Protein AF-A0A7R9QNU3-F1 (afdb_monomer_lite)

Radius of gyration: 22.62 Å; chains: 1; bounding box: 49×31×64 Å

pLDDT: mean 88.93, std 12.61, range [47.0, 97.81]

Sequence (132 aa):
MGAEAVLALLEATPESEACVVSLDGNQAVRVPLMQCVEKTKSVAAAMKETKWEQAVKLRGRSFERNLETYKMLTRIRPPKSVSDEHSSGGYRLAVMHAGAPCCGMNAAVRSFVRNVIFRGDTVLGIHEGIDG

Foldseek 3Di:
DVVVVVVCVVPDDPPDADWDFD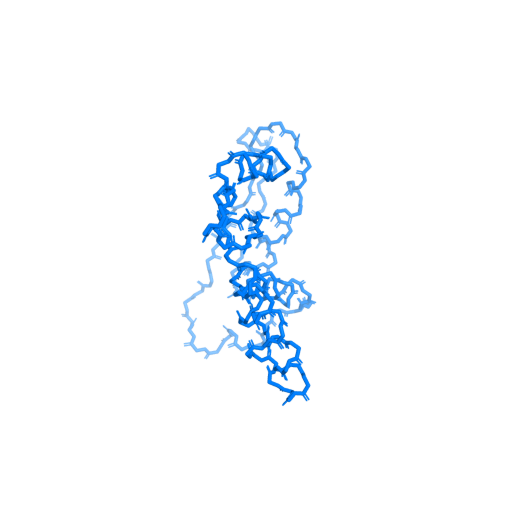DDPNDTDTHHPVVVVVLVVVLVVCVVVVVVVVNQVSVHDVSVVVVVLVVQLPDPAAPPPLPPDDPPQAEEEEDEDDDDDDPCPVVVVSSVCSVCRNNNHHYHYDPPGPVD

Secondary structure (DSSP, 8-state):
-HHHHHHHHHH--TTPPPEEEEEETTEEEEEEHHHHHHHHHHHHHHHHTT-HHHHHHHT-HHHHHHHHHHHHHH-SS--TTTTSS--S-PPEEEE---SS--TTHHHHHHHHHHHHHHHT-EEEEPPSTTT-

Structure (mmCIF, N/CA/C/O backbone):
data_AF-A0A7R9QNU3-F1
#
_entry.id   AF-A0A7R9QNU3-F1
#
loop_
_atom_site.group_PDB
_atom_site.id
_atom_site.type_symbol
_atom_site.label_atom_id
_atom_site.label_alt_id
_atom_site.label_comp_id
_atom_site.label_asym_id
_atom_site.label_entity_id
_atom_site.label_seq_id
_atom_site.pdbx_PDB_ins_code
_atom_site.Cartn_x
_atom_site.Cartn_y
_atom_site.Cartn_z
_atom_site.occupancy
_atom_site.B_iso_or_equiv
_atom_site.auth_seq_id
_atom_site.auth_comp_id
_atom_site.auth_asym_id
_atom_site.auth_atom_id
_atom_site.pdbx_PDB_model_num
ATOM 1 N N . MET A 1 1 ? -0.877 7.109 15.742 1.00 88.25 1 MET A N 1
ATOM 2 C CA . MET A 1 1 ? -1.971 6.223 16.202 1.00 88.25 1 MET A CA 1
ATOM 3 C C . MET A 1 1 ? -1.998 6.082 17.720 1.00 88.25 1 MET A C 1
ATOM 5 O O . MET A 1 1 ? -3.008 6.440 18.293 1.00 88.25 1 MET A O 1
ATOM 9 N N . GLY A 1 2 ? -0.923 5.647 18.395 1.00 94.69 2 GLY A N 1
ATOM 10 C CA . GLY A 1 2 ? -0.931 5.527 19.868 1.00 94.69 2 GLY A CA 1
ATOM 11 C C . GLY A 1 2 ? -1.222 6.839 20.611 1.00 94.69 2 GLY A C 1
ATOM 12 O O . GLY A 1 2 ? -2.125 6.880 21.435 1.00 94.69 2 GLY A O 1
ATOM 13 N N . ALA A 1 3 ? -0.527 7.928 20.262 1.00 95.44 3 ALA A N 1
ATOM 14 C CA . ALA A 1 3 ? -0.795 9.249 20.843 1.00 95.44 3 ALA A CA 1
ATOM 15 C C . ALA A 1 3 ? -2.244 9.711 20.601 1.00 95.44 3 ALA A C 1
ATOM 17 O O . ALA A 1 3 ? -2.914 10.159 21.520 1.00 95.44 3 ALA A O 1
ATOM 18 N N . GLU A 1 4 ? -2.751 9.511 19.384 1.00 95.69 4 GLU A N 1
ATOM 19 C CA . GLU A 1 4 ? -4.131 9.845 19.021 1.00 95.69 4 GLU A CA 1
ATOM 20 C C . GLU A 1 4 ? -5.165 9.044 19.827 1.00 95.69 4 GLU A C 1
ATOM 22 O O . GLU A 1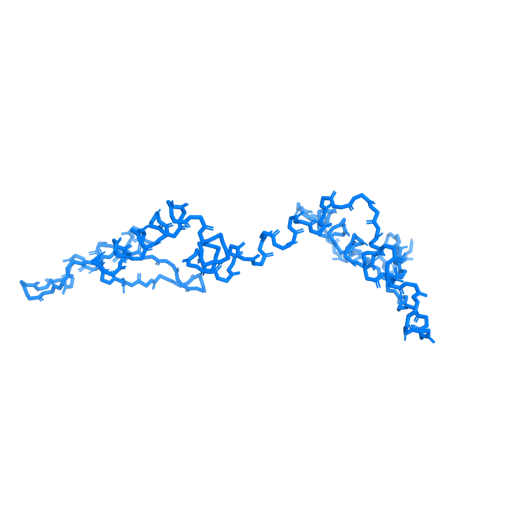 4 ? -6.203 9.579 20.189 1.00 95.69 4 GLU A O 1
ATOM 27 N N . ALA A 1 5 ? -4.879 7.784 20.170 1.00 96.19 5 ALA A N 1
ATOM 28 C CA . ALA A 1 5 ? -5.753 6.994 21.038 1.00 96.19 5 ALA A CA 1
ATOM 29 C C . ALA A 1 5 ? -5.793 7.538 22.474 1.00 96.19 5 ALA A C 1
ATOM 31 O O . ALA A 1 5 ? -6.848 7.515 23.102 1.00 96.19 5 ALA A O 1
ATOM 32 N N . VAL A 1 6 ? -4.670 8.059 22.982 1.00 97.19 6 VAL A N 1
ATOM 33 C CA . VAL A 1 6 ? -4.634 8.730 24.290 1.00 97.19 6 VAL A CA 1
ATOM 34 C C . VAL A 1 6 ? -5.443 10.026 24.249 1.00 97.19 6 VAL A C 1
ATOM 36 O O . VAL A 1 6 ? -6.241 10.260 25.149 1.00 97.19 6 VAL A O 1
ATOM 39 N N . LEU A 1 7 ? -5.296 10.834 23.195 1.00 95.94 7 LEU A N 1
ATOM 40 C CA . LEU A 1 7 ? -6.096 12.052 23.016 1.00 95.94 7 LEU A CA 1
ATOM 41 C C . LEU A 1 7 ? -7.592 11.734 22.915 1.00 95.94 7 LEU A C 1
ATOM 43 O O . LEU A 1 7 ? -8.393 12.351 23.608 1.00 95.94 7 LEU A O 1
ATOM 47 N N . ALA A 1 8 ? -7.960 10.708 22.145 1.00 95.19 8 ALA A N 1
ATOM 48 C CA . ALA A 1 8 ? -9.341 10.248 22.040 1.00 95.19 8 ALA A CA 1
ATOM 49 C C . ALA A 1 8 ? -9.924 9.818 23.392 1.00 95.19 8 ALA A C 1
ATOM 51 O O . ALA A 1 8 ? -11.088 10.088 23.660 1.00 95.19 8 ALA A O 1
ATOM 52 N N . LEU A 1 9 ? -9.122 9.174 24.246 1.00 95.50 9 LEU A N 1
ATOM 53 C CA . LEU A 1 9 ? -9.535 8.798 25.597 1.00 95.50 9 LEU A CA 1
ATOM 54 C C . LEU A 1 9 ? -9.718 10.020 26.508 1.00 95.50 9 LEU A C 1
ATOM 56 O O . LEU A 1 9 ? -10.663 10.053 27.287 1.00 95.50 9 LEU A O 1
ATOM 60 N N . LEU A 1 10 ? -8.822 11.008 26.421 1.00 97.12 10 LEU A N 1
ATOM 61 C CA . LEU A 1 10 ? -8.893 12.234 27.223 1.00 97.12 10 LEU A CA 1
ATOM 62 C C . LEU A 1 10 ? -10.074 13.132 26.828 1.00 97.12 10 LEU A C 1
ATOM 64 O O . LEU A 1 10 ? -10.626 13.820 27.680 1.00 97.12 10 LEU A O 1
ATOM 68 N N . GLU A 1 11 ? -10.450 13.131 25.550 1.00 95.69 11 GLU A N 1
ATOM 69 C CA . GLU A 1 11 ? -11.579 13.897 25.009 1.00 95.69 11 GLU A CA 1
ATOM 70 C C . GLU A 1 11 ? -12.927 13.167 25.145 1.00 95.69 11 GLU A C 1
ATOM 72 O O . GLU A 1 11 ? -13.974 13.772 24.913 1.00 95.69 11 GLU A O 1
ATOM 77 N N . ALA A 1 12 ? -12.920 11.877 25.495 1.00 95.50 12 ALA A N 1
ATOM 78 C CA . ALA A 1 12 ? -14.130 11.070 25.570 1.00 95.50 12 ALA A CA 1
ATOM 79 C C . ALA A 1 12 ? -15.047 11.503 26.723 1.00 95.50 12 ALA A C 1
ATOM 81 O O . ALA A 1 12 ? -14.625 11.705 27.862 1.00 95.50 12 ALA A O 1
ATOM 82 N N . THR A 1 13 ? -16.340 11.557 26.425 1.00 95.75 13 THR A N 1
ATOM 83 C CA . THR A 1 13 ? -17.432 11.739 27.389 1.00 95.75 13 THR A CA 1
ATOM 84 C C . THR A 1 13 ? -18.220 10.432 27.557 1.00 95.75 13 THR A C 1
ATOM 86 O O . THR A 1 13 ? -18.061 9.518 26.743 1.00 95.75 13 THR A O 1
ATOM 89 N N . PRO A 1 14 ? -19.103 10.306 28.566 1.00 95.06 14 PRO A N 1
ATOM 90 C CA . PRO A 1 14 ? -19.964 9.128 28.719 1.00 95.06 14 PRO A CA 1
ATOM 91 C C . PRO A 1 14 ? -20.857 8.820 27.502 1.00 95.06 14 PRO A C 1
ATOM 93 O O . PRO A 1 14 ? -21.248 7.674 27.303 1.00 95.06 14 PRO A O 1
ATOM 96 N N . GLU A 1 15 ? -21.173 9.826 26.685 1.00 95.56 15 GLU A N 1
ATOM 97 C CA . GLU A 1 15 ? -21.976 9.710 25.460 1.00 95.56 15 GLU A CA 1
ATOM 98 C C . GLU A 1 15 ? -21.131 9.396 24.217 1.00 95.56 15 GLU A C 1
ATOM 100 O O . GLU A 1 15 ? -21.679 9.118 23.150 1.00 95.56 15 GLU A O 1
ATOM 105 N N . SER A 1 16 ? -19.802 9.464 24.330 1.00 92.88 16 SER A N 1
ATOM 106 C CA . SER A 1 16 ? -18.898 9.224 23.210 1.00 92.88 16 SER A CA 1
ATOM 107 C C . SER A 1 16 ? -18.930 7.757 22.792 1.00 92.88 16 SER A C 1
ATOM 109 O O . SER A 1 16 ? -18.781 6.848 23.609 1.00 92.88 16 SER A O 1
ATOM 111 N N . GLU A 1 17 ? -19.095 7.509 21.493 1.00 94.12 17 GLU A N 1
ATOM 112 C CA . GLU A 1 17 ? -19.065 6.149 20.969 1.00 94.12 17 GLU A CA 1
ATOM 113 C C . GLU A 1 17 ? -17.645 5.565 20.969 1.00 94.12 17 GLU A C 1
ATOM 115 O O . GLU A 1 17 ? -16.646 6.263 20.774 1.00 94.12 17 GLU A O 1
ATOM 120 N N . ALA A 1 18 ? -17.548 4.245 21.145 1.00 95.25 18 ALA A N 1
ATOM 121 C CA . ALA A 1 18 ? -16.274 3.549 21.031 1.00 95.25 18 ALA A CA 1
ATOM 122 C C . ALA A 1 18 ? -15.708 3.711 19.611 1.00 95.25 18 ALA A C 1
ATOM 124 O O . ALA A 1 18 ? -16.387 3.416 18.623 1.00 95.25 18 ALA A O 1
ATOM 125 N N . CYS A 1 19 ? -14.444 4.119 19.502 1.00 96.06 19 CYS A N 1
ATOM 126 C CA . CYS A 1 19 ? -13.781 4.351 18.223 1.00 96.06 19 CYS A CA 1
ATOM 127 C C . CYS A 1 19 ? -12.499 3.522 18.063 1.00 96.06 19 CYS A C 1
ATOM 129 O O . CYS A 1 19 ? -11.907 3.022 19.018 1.00 96.06 19 CYS A O 1
ATOM 131 N N . VAL A 1 20 ? -12.074 3.374 16.812 1.00 96.69 20 VAL A N 1
ATOM 132 C CA . VAL A 1 20 ? -10.798 2.801 16.395 1.00 96.69 20 VAL A CA 1
ATOM 133 C C . VAL A 1 20 ? -9.976 3.917 15.779 1.00 96.69 20 VAL A C 1
ATOM 135 O O . VAL A 1 20 ? -10.409 4.563 14.823 1.00 96.69 20 VAL A O 1
ATOM 138 N N . VAL A 1 21 ? -8.765 4.110 16.292 1.00 96.88 21 VAL A N 1
ATOM 139 C CA . VAL A 1 21 ? -7.786 4.986 15.652 1.00 96.88 21 VAL A CA 1
ATOM 140 C C . VAL A 1 21 ? -7.174 4.253 14.463 1.00 96.88 21 VAL A C 1
ATOM 142 O O . VAL A 1 21 ? -6.566 3.194 14.619 1.00 96.88 21 VAL A O 1
ATOM 145 N N . SER A 1 22 ? -7.334 4.823 13.275 1.00 94.12 22 SER A N 1
ATOM 146 C CA . SER A 1 22 ? -6.872 4.266 12.006 1.00 94.12 22 SER A CA 1
ATOM 147 C C . SER A 1 22 ? -6.118 5.311 11.181 1.00 94.12 22 SER A C 1
ATOM 149 O O . SER A 1 22 ? -5.854 6.419 11.653 1.00 94.12 22 SER A O 1
ATOM 151 N N . LEU A 1 23 ? -5.745 4.944 9.956 1.00 93.31 23 LEU A N 1
ATOM 152 C CA . LEU A 1 23 ? -5.145 5.839 8.974 1.00 93.31 23 LEU A CA 1
ATOM 153 C C . LEU A 1 23 ? -6.028 5.917 7.729 1.00 93.31 23 LEU A C 1
ATOM 155 O O . LEU A 1 23 ? -6.366 4.884 7.152 1.00 93.31 23 LEU A O 1
ATOM 159 N N . ASP A 1 24 ? -6.315 7.133 7.277 1.00 89.75 24 ASP A N 1
ATOM 160 C CA . ASP A 1 24 ? -6.850 7.401 5.943 1.00 89.75 24 ASP A CA 1
ATOM 161 C C . ASP A 1 24 ? -5.927 8.390 5.229 1.00 89.75 24 ASP A C 1
ATOM 163 O O . ASP A 1 24 ? -5.565 9.422 5.784 1.00 89.75 24 ASP A O 1
ATOM 167 N N . GLY A 1 25 ? -5.449 8.040 4.034 1.00 88.12 25 GLY A N 1
ATOM 168 C CA . GLY A 1 25 ? -4.496 8.881 3.298 1.00 88.12 25 GLY A CA 1
ATOM 169 C C . GLY A 1 25 ? -3.237 9.276 4.093 1.00 88.12 25 GLY A C 1
ATOM 170 O O . GLY A 1 25 ? -2.753 10.392 3.942 1.00 88.12 25 GLY A O 1
ATOM 171 N N . ASN A 1 26 ? -2.714 8.382 4.944 1.00 91.19 26 ASN A N 1
ATOM 172 C CA . ASN A 1 26 ? -1.613 8.632 5.897 1.00 91.19 26 ASN A CA 1
ATOM 173 C C . ASN A 1 26 ? -1.919 9.647 7.016 1.00 91.19 26 ASN A C 1
ATOM 175 O O . ASN A 1 26 ? -1.007 10.044 7.741 1.00 91.19 26 ASN A O 1
ATOM 179 N N . GLN A 1 27 ? -3.178 10.030 7.208 1.00 92.88 27 GLN A N 1
ATOM 180 C CA . GLN A 1 27 ? -3.623 10.861 8.324 1.00 92.88 27 GLN A CA 1
ATOM 181 C C . GLN A 1 27 ? -4.305 10.005 9.384 1.00 92.88 27 GLN A C 1
ATOM 183 O O . GLN A 1 27 ? -5.052 9.083 9.060 1.00 92.88 27 GLN A O 1
ATOM 188 N N . ALA A 1 28 ? -4.038 10.295 10.658 1.00 94.94 28 ALA A N 1
ATOM 189 C CA . ALA A 1 28 ? -4.719 9.622 11.755 1.00 94.94 28 ALA A CA 1
ATOM 190 C C . ALA A 1 28 ? -6.188 10.054 11.799 1.00 94.94 28 ALA A C 1
ATOM 192 O O . ALA A 1 28 ? -6.486 11.244 11.807 1.00 94.94 28 ALA A O 1
ATOM 193 N N . VAL A 1 29 ? -7.090 9.077 11.829 1.00 95.12 29 VAL A N 1
AT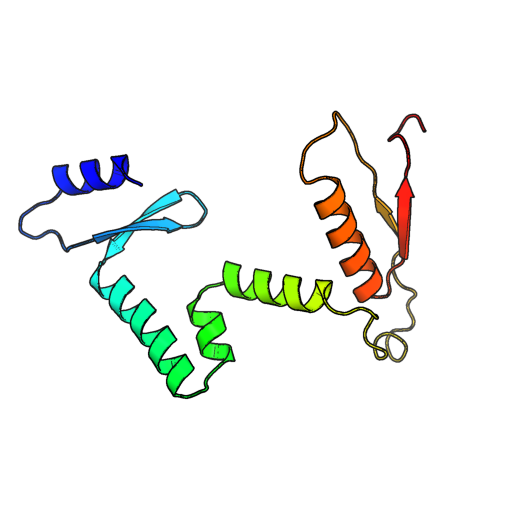OM 194 C CA . VAL A 1 29 ? -8.540 9.291 11.881 1.00 95.12 29 VAL A CA 1
ATOM 195 C C . VAL A 1 29 ? -9.157 8.413 12.963 1.00 95.12 29 VAL A C 1
ATOM 197 O O . VAL A 1 29 ? -8.653 7.324 13.251 1.00 95.12 29 VAL A O 1
ATOM 200 N N . ARG A 1 30 ? -10.261 8.866 13.555 1.00 95.19 30 ARG A N 1
ATOM 201 C CA . ARG A 1 30 ? -11.063 8.089 14.508 1.00 95.19 30 ARG A CA 1
ATOM 202 C C . ARG A 1 30 ? -12.303 7.586 13.782 1.00 95.19 30 ARG A C 1
ATOM 204 O O . ARG A 1 30 ? -13.040 8.377 13.205 1.00 95.19 30 ARG A O 1
ATOM 211 N N . VAL A 1 31 ? -12.508 6.275 13.771 1.00 95.06 31 VAL A N 1
ATOM 212 C CA . VAL A 1 31 ? -13.625 5.633 13.063 1.00 95.06 31 VAL A CA 1
ATOM 213 C C . VAL A 1 31 ? -14.474 4.867 14.073 1.00 95.06 31 VAL A C 1
ATOM 215 O O . VAL A 1 31 ? -13.893 4.177 14.911 1.00 95.06 31 VAL A O 1
ATOM 218 N N . PRO A 1 32 ? -15.813 4.919 14.010 1.00 96.81 32 PRO A N 1
ATOM 219 C CA . PRO A 1 32 ? -16.658 4.180 14.944 1.00 96.81 32 PRO A CA 1
ATOM 220 C C . PRO A 1 32 ? -16.336 2.682 14.939 1.00 96.81 32 PRO A C 1
ATOM 222 O O . PRO A 1 32 ? -16.241 2.049 13.881 1.00 96.81 32 PRO A O 1
ATOM 225 N N . LEU A 1 33 ? -16.163 2.098 16.127 1.00 96.50 33 LEU A N 1
ATOM 226 C CA . LEU A 1 33 ? -15.700 0.717 16.291 1.00 96.50 33 LEU A CA 1
ATOM 227 C C . LEU A 1 33 ? -16.630 -0.268 15.584 1.00 96.50 33 LEU A C 1
ATOM 229 O O . LEU A 1 33 ? -16.167 -1.163 14.874 1.00 96.50 33 LEU A O 1
ATOM 233 N N . MET A 1 34 ? -17.941 -0.075 15.726 1.00 97.44 34 MET A N 1
ATOM 234 C CA . MET A 1 34 ? -18.923 -0.982 15.135 1.00 97.44 34 MET A CA 1
ATOM 235 C C . MET A 1 34 ? -18.904 -0.946 13.606 1.00 97.44 34 MET A C 1
ATOM 237 O O . MET A 1 34 ? -18.979 -2.003 12.982 1.00 97.44 34 MET A O 1
ATOM 241 N N . GLN A 1 35 ? -18.652 0.214 12.994 1.00 94.19 35 GLN A N 1
ATOM 242 C CA . GLN A 1 35 ? -18.469 0.299 11.542 1.00 94.19 35 GLN A CA 1
ATOM 243 C C . GLN A 1 35 ? -17.240 -0.499 11.074 1.00 94.19 35 GLN A C 1
ATOM 245 O O . GLN A 1 35 ? -17.283 -1.164 10.037 1.00 94.19 35 GLN A O 1
ATOM 250 N N . CYS A 1 36 ? -16.140 -0.474 11.834 1.00 94.06 36 CYS A N 1
ATOM 251 C CA . CYS A 1 36 ? -14.947 -1.275 11.536 1.00 94.06 36 CYS A CA 1
ATOM 252 C C . CYS A 1 36 ? -15.224 -2.783 11.650 1.00 94.06 36 CYS A C 1
ATOM 254 O O . CYS A 1 36 ? -14.787 -3.569 10.801 1.00 94.06 36 CYS A O 1
ATOM 256 N N . VAL A 1 37 ? -15.981 -3.191 12.674 1.00 95.75 37 VAL A N 1
ATOM 257 C CA . VAL A 1 37 ? -16.389 -4.589 12.878 1.00 95.75 37 VAL A CA 1
ATOM 258 C C . VAL A 1 37 ? -17.275 -5.070 11.728 1.00 95.75 37 VAL A C 1
ATOM 260 O O . VAL A 1 37 ? -17.022 -6.138 11.167 1.00 95.75 37 VAL A O 1
ATOM 263 N N . GLU A 1 38 ? -18.277 -4.287 11.330 1.00 95.56 38 GLU A N 1
ATOM 264 C CA . GLU A 1 38 ? -19.179 -4.614 10.220 1.00 95.56 38 GLU A CA 1
ATOM 265 C C . GLU A 1 38 ? -18.440 -4.733 8.885 1.00 95.56 38 GLU A C 1
ATOM 267 O O . GLU A 1 38 ? -18.607 -5.730 8.178 1.00 95.56 38 GLU A O 1
ATOM 272 N N . LYS A 1 39 ? -17.554 -3.778 8.568 1.00 93.25 39 LYS A N 1
ATOM 273 C CA . LYS A 1 39 ? -16.705 -3.837 7.364 1.00 93.25 39 LYS A CA 1
ATOM 274 C C . LYS A 1 39 ? -15.820 -5.084 7.344 1.00 93.25 39 LYS A C 1
ATOM 276 O O . LYS A 1 39 ? -15.659 -5.714 6.305 1.00 93.25 39 LYS A O 1
ATOM 281 N N . THR A 1 40 ? -15.267 -5.482 8.488 1.00 94.62 40 THR A N 1
ATOM 282 C CA . THR A 1 40 ? -14.423 -6.686 8.564 1.00 94.62 40 THR A CA 1
ATOM 283 C C . THR A 1 40 ? -15.252 -7.963 8.384 1.00 94.62 40 THR A C 1
ATOM 285 O O . THR A 1 40 ? -14.843 -8.881 7.668 1.00 94.62 40 THR A O 1
ATOM 288 N N . LYS A 1 41 ? -16.455 -8.015 8.973 1.00 97.00 41 LYS A N 1
ATOM 289 C CA . LYS A 1 41 ? -17.392 -9.137 8.806 1.00 97.00 41 LYS A CA 1
ATOM 290 C C . LYS A 1 41 ? -17.900 -9.263 7.369 1.00 97.00 41 LYS A C 1
ATOM 292 O O . LYS A 1 41 ? -18.032 -10.385 6.883 1.00 97.00 41 LYS A O 1
ATOM 297 N N . SER A 1 42 ? -18.146 -8.153 6.671 1.00 96.50 42 SER A N 1
ATOM 298 C CA . SER A 1 42 ? -18.635 -8.184 5.287 1.00 96.50 42 SER A CA 1
ATOM 299 C C . SER A 1 42 ? -17.611 -8.782 4.317 1.00 96.50 42 SER A C 1
ATOM 301 O O . SER A 1 42 ? -17.996 -9.525 3.414 1.00 96.50 42 SER A O 1
ATOM 303 N N . VAL A 1 43 ? -16.308 -8.569 4.545 1.00 96.88 43 VAL A N 1
ATOM 304 C CA . VAL A 1 43 ? -15.241 -9.256 3.792 1.00 96.88 43 VAL A CA 1
ATOM 305 C C . VAL A 1 43 ? -15.318 -10.769 4.005 1.00 96.88 43 VAL A C 1
ATOM 307 O O . VAL A 1 43 ? -15.269 -11.527 3.037 1.00 96.88 43 VAL A O 1
ATOM 310 N N . ALA A 1 44 ? -15.456 -11.225 5.255 1.00 96.25 44 ALA A N 1
ATOM 311 C CA . ALA A 1 44 ? -15.546 -12.652 5.570 1.00 96.25 44 ALA A CA 1
ATOM 312 C C . ALA A 1 44 ? -16.799 -13.303 4.955 1.00 96.25 44 ALA A C 1
ATOM 314 O O . ALA A 1 44 ? -16.716 -14.405 4.412 1.00 96.25 44 ALA A O 1
ATOM 315 N N . ALA A 1 45 ? -17.936 -12.603 4.983 1.00 97.62 45 ALA A N 1
ATOM 316 C CA . ALA A 1 45 ? -19.166 -13.045 4.333 1.00 97.62 45 ALA A CA 1
ATOM 317 C C . ALA A 1 45 ? -18.994 -13.167 2.809 1.00 97.62 45 ALA A C 1
ATOM 319 O O . ALA A 1 45 ? -19.276 -14.224 2.247 1.00 97.62 45 ALA A O 1
ATOM 320 N N . ALA A 1 46 ? -18.434 -12.144 2.151 1.00 97.56 46 ALA A N 1
ATOM 321 C CA . ALA A 1 46 ? -18.174 -12.169 0.710 1.00 97.56 46 ALA A CA 1
ATOM 322 C C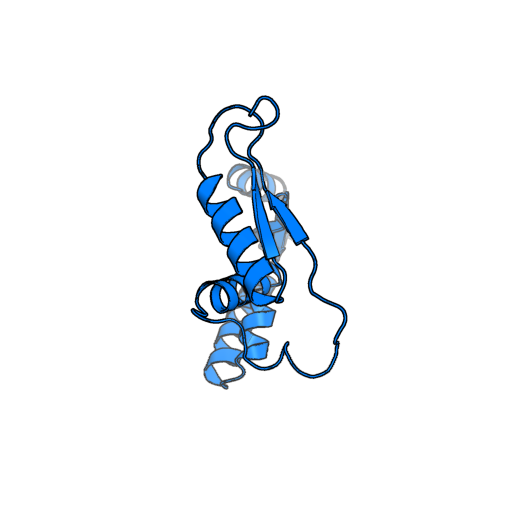 . ALA A 1 46 ? -17.237 -13.321 0.304 1.00 97.56 46 ALA A C 1
ATOM 324 O O . ALA A 1 46 ? -17.465 -13.972 -0.714 1.00 97.56 46 ALA A O 1
ATOM 325 N N . MET A 1 47 ? -16.218 -13.619 1.119 1.00 97.06 47 MET A N 1
ATOM 326 C CA . MET A 1 47 ? -15.328 -14.766 0.905 1.00 97.06 47 MET A CA 1
ATOM 327 C C . MET A 1 47 ? -16.067 -16.107 1.034 1.00 97.06 47 MET A C 1
ATOM 329 O O . MET A 1 47 ? -15.875 -16.984 0.195 1.00 97.06 47 MET A O 1
ATOM 333 N N . LYS A 1 48 ? -16.930 -16.267 2.049 1.00 97.69 48 LYS A N 1
ATOM 334 C CA . LYS A 1 48 ? -17.728 -17.490 2.266 1.00 97.69 48 LYS A CA 1
ATOM 335 C C . LYS A 1 48 ? -18.712 -17.748 1.124 1.00 97.69 48 LYS A C 1
ATOM 337 O O . LYS A 1 48 ? -18.916 -18.892 0.737 1.00 97.69 48 LYS A O 1
ATOM 342 N N . GLU A 1 49 ? -19.296 -16.687 0.579 1.00 97.81 49 GLU A N 1
ATOM 343 C CA . GLU A 1 49 ? -20.229 -16.742 -0.551 1.00 97.81 49 GLU A CA 1
ATOM 344 C C . GLU A 1 49 ? -19.521 -16.809 -1.913 1.00 97.81 49 GLU A C 1
ATOM 346 O O . GLU A 1 49 ? -20.181 -16.766 -2.947 1.00 97.81 49 GLU A O 1
ATOM 351 N N . THR A 1 50 ? -18.187 -16.905 -1.945 1.00 97.75 50 THR A N 1
ATOM 352 C CA . THR A 1 50 ? -17.362 -16.933 -3.170 1.00 97.75 50 THR A CA 1
ATOM 353 C C . THR A 1 50 ? -17.498 -15.689 -4.067 1.00 97.75 50 THR A C 1
ATOM 355 O O . THR A 1 50 ? -17.205 -15.720 -5.260 1.00 97.75 50 THR A O 1
ATOM 358 N N . LYS A 1 51 ? -17.880 -14.543 -3.488 1.00 97.75 51 LYS A N 1
ATOM 359 C CA . LYS A 1 51 ? -17.967 -13.236 -4.163 1.00 97.75 51 LYS A CA 1
ATOM 360 C C . LYS A 1 51 ? -16.605 -12.530 -4.168 1.00 97.75 51 LYS A C 1
ATOM 362 O O . LYS A 1 51 ? -16.390 -11.533 -3.476 1.00 97.75 51 LYS A O 1
ATOM 367 N N . TRP A 1 52 ? -15.661 -13.053 -4.951 1.00 96.06 52 TRP A N 1
ATOM 368 C CA . TRP A 1 52 ? -14.248 -12.637 -4.930 1.00 96.06 52 TRP A CA 1
ATOM 369 C C . TRP A 1 52 ? -14.018 -11.157 -5.246 1.00 96.06 52 TRP A C 1
ATOM 371 O O . TRP A 1 52 ? -13.273 -10.482 -4.539 1.00 96.06 52 TRP A O 1
ATOM 381 N N . GLU A 1 53 ? -14.668 -10.635 -6.285 1.00 95.88 53 GLU A N 1
ATOM 382 C CA . GLU A 1 53 ? -14.520 -9.233 -6.698 1.00 95.88 53 GLU A CA 1
ATOM 383 C C . GLU A 1 53 ? -15.008 -8.276 -5.611 1.00 95.88 53 GLU A C 1
ATOM 385 O O . GLU A 1 53 ? -14.352 -7.283 -5.297 1.00 95.88 53 GLU A O 1
ATOM 390 N N . GLN A 1 54 ? -16.131 -8.615 -4.974 1.00 96.25 54 GLN A N 1
ATOM 391 C CA . GLN A 1 54 ? -16.658 -7.853 -3.850 1.00 96.25 54 GLN A CA 1
ATOM 392 C C . GLN A 1 54 ? -15.700 -7.903 -2.653 1.00 96.25 54 GLN A C 1
ATOM 394 O O . GLN A 1 54 ? -15.440 -6.869 -2.041 1.00 96.25 54 GLN A O 1
ATOM 399 N N . ALA A 1 55 ? -15.129 -9.070 -2.342 1.00 96.88 55 ALA A N 1
ATOM 400 C CA . ALA A 1 55 ? -14.164 -9.215 -1.253 1.00 96.88 55 ALA A CA 1
ATOM 401 C C . ALA A 1 55 ? -12.895 -8.369 -1.470 1.00 96.88 55 ALA A C 1
ATOM 403 O O . ALA A 1 55 ? -12.366 -7.802 -0.513 1.00 96.88 55 ALA A O 1
ATOM 404 N N . VAL A 1 56 ? -12.420 -8.246 -2.716 1.00 96.50 56 VAL A N 1
ATOM 405 C CA . VAL A 1 56 ? -11.295 -7.362 -3.070 1.00 96.50 56 VAL A CA 1
ATOM 406 C C . VAL A 1 56 ? -11.683 -5.895 -2.885 1.00 96.50 56 VAL A C 1
ATOM 408 O O . VAL A 1 56 ? -10.964 -5.171 -2.198 1.00 96.50 56 VAL A O 1
ATOM 411 N N . LYS A 1 57 ? -12.838 -5.470 -3.414 1.00 96.19 57 LYS A N 1
ATOM 412 C CA . LYS A 1 57 ? -13.321 -4.083 -3.287 1.00 96.19 57 LYS A CA 1
ATOM 413 C C . LYS A 1 57 ? -13.501 -3.655 -1.829 1.00 96.19 57 LYS A C 1
ATOM 415 O O . LYS A 1 57 ? -13.112 -2.549 -1.459 1.00 96.19 57 LYS A O 1
ATOM 420 N N . LEU A 1 58 ? -14.029 -4.540 -0.981 1.00 96.06 58 LEU A N 1
ATOM 421 C CA . LEU A 1 58 ? -14.232 -4.273 0.448 1.00 96.06 58 LEU A CA 1
ATOM 422 C C . LEU A 1 58 ? -12.920 -4.066 1.226 1.00 96.06 58 LEU A C 1
ATOM 424 O O . LEU A 1 58 ? -12.926 -3.379 2.244 1.00 96.06 58 LEU A O 1
ATOM 428 N N . ARG A 1 59 ? -11.786 -4.603 0.750 1.00 94.31 59 ARG A N 1
ATOM 429 C CA . ARG A 1 59 ? -10.453 -4.356 1.341 1.00 94.31 59 ARG A CA 1
ATOM 430 C C . ARG A 1 59 ? -9.882 -2.978 0.991 1.00 94.31 59 ARG A C 1
ATOM 432 O O . ARG A 1 59 ? -8.880 -2.569 1.574 1.00 94.31 59 ARG A O 1
ATOM 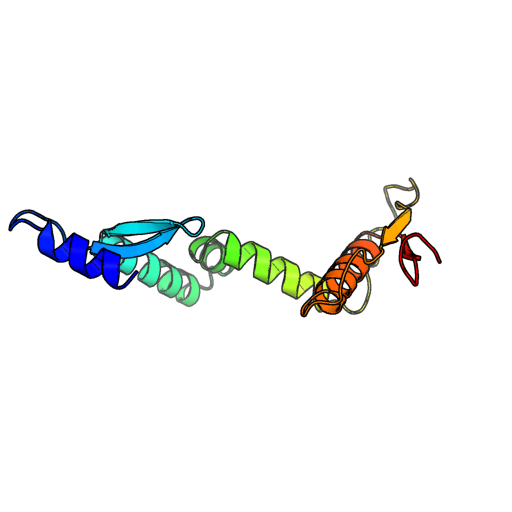439 N N . GLY A 1 60 ? -10.520 -2.261 0.068 1.00 92.69 60 GLY A N 1
ATOM 440 C CA . GLY A 1 60 ? -10.195 -0.889 -0.292 1.00 92.69 60 GLY A CA 1
ATOM 441 C C . GLY A 1 60 ? -9.273 -0.753 -1.504 1.00 92.69 60 GLY A C 1
ATOM 442 O O . GLY A 1 60 ? -8.622 -1.696 -1.959 1.00 92.69 60 GLY A O 1
ATOM 443 N N . ARG A 1 61 ? -9.198 0.484 -2.006 1.00 92.19 61 ARG A N 1
ATOM 444 C CA . ARG A 1 61 ? -8.533 0.844 -3.271 1.00 92.19 61 ARG A CA 1
ATOM 445 C C . ARG A 1 61 ? -7.056 0.452 -3.310 1.00 92.19 61 ARG A C 1
ATOM 447 O O . ARG A 1 61 ? -6.564 -0.009 -4.335 1.00 92.19 61 ARG A O 1
ATOM 454 N N . SER A 1 62 ? -6.339 0.611 -2.195 1.00 92.69 62 SER A N 1
ATOM 455 C CA . SER A 1 62 ? -4.917 0.251 -2.114 1.00 92.69 62 SER A CA 1
ATOM 456 C C . SER A 1 62 ? -4.696 -1.250 -2.286 1.00 92.69 62 SER A C 1
ATOM 458 O O . SER A 1 62 ? -3.750 -1.650 -2.957 1.00 92.69 62 SER A O 1
ATOM 460 N N . PHE A 1 63 ? -5.573 -2.082 -1.717 1.00 95.00 63 PHE A N 1
ATOM 461 C CA . PHE A 1 63 ? -5.482 -3.532 -1.859 1.00 95.00 63 PHE A CA 1
ATOM 462 C C . PHE A 1 63 ? -5.770 -3.965 -3.299 1.00 95.00 63 PHE A C 1
ATOM 464 O O . PHE A 1 63 ? -5.000 -4.737 -3.866 1.00 95.00 63 PHE A O 1
ATOM 471 N N . GLU A 1 64 ? -6.832 -3.426 -3.901 1.00 94.81 64 GLU A N 1
ATOM 472 C CA . GLU A 1 64 ? -7.202 -3.678 -5.299 1.00 94.81 64 GLU A CA 1
ATOM 473 C C . GLU A 1 64 ? -6.057 -3.314 -6.257 1.00 94.81 64 GLU A C 1
ATOM 475 O O . GLU A 1 64 ? -5.559 -4.176 -6.983 1.00 94.81 64 GLU A O 1
ATOM 480 N N . ARG A 1 65 ? -5.532 -2.086 -6.154 1.00 91.12 65 ARG A N 1
ATOM 481 C CA . ARG A 1 65 ? -4.397 -1.613 -6.962 1.00 91.12 65 ARG A CA 1
ATOM 482 C C . ARG A 1 65 ? -3.138 -2.464 -6.774 1.00 91.12 65 ARG A C 1
ATOM 484 O O . ARG A 1 65 ? -2.430 -2.759 -7.740 1.00 91.12 65 ARG A O 1
ATOM 491 N N . ASN A 1 66 ? -2.834 -2.863 -5.538 1.00 92.50 66 ASN A N 1
ATOM 492 C CA . ASN A 1 66 ? -1.669 -3.702 -5.252 1.00 92.50 66 ASN A CA 1
ATOM 493 C C . ASN A 1 66 ? -1.837 -5.112 -5.835 1.00 92.50 66 ASN A C 1
ATOM 495 O O . ASN A 1 66 ? -0.877 -5.671 -6.365 1.00 92.50 66 ASN A O 1
ATOM 499 N N . LEU A 1 67 ? -3.048 -5.674 -5.783 1.00 92.88 67 LEU A N 1
ATOM 500 C CA . LEU A 1 67 ? -3.356 -6.977 -6.367 1.00 92.88 67 LEU A CA 1
ATOM 501 C C . LEU A 1 67 ? -3.228 -6.954 -7.896 1.00 92.88 67 LEU A C 1
ATOM 503 O O . LEU A 1 67 ? -2.656 -7.876 -8.476 1.00 92.88 67 LEU A O 1
ATOM 507 N N . GLU A 1 68 ? -3.722 -5.905 -8.551 1.00 87.69 68 GLU A N 1
ATOM 508 C CA . GLU A 1 68 ? -3.554 -5.704 -9.995 1.00 87.69 68 GLU A CA 1
ATOM 509 C C . GLU A 1 68 ? -2.082 -5.574 -10.382 1.00 87.69 68 GLU A C 1
ATOM 511 O O . GLU A 1 68 ? -1.611 -6.268 -11.285 1.00 87.69 68 GLU A O 1
ATOM 516 N N . THR A 1 69 ? -1.332 -4.753 -9.643 1.00 86.31 69 THR A N 1
ATOM 517 C CA . THR A 1 69 ? 0.111 -4.582 -9.850 1.00 86.31 69 THR A CA 1
ATOM 518 C C . THR A 1 69 ? 0.842 -5.917 -9.697 1.00 86.31 69 THR A C 1
ATOM 520 O O . THR A 1 69 ? 1.658 -6.282 -10.540 1.00 86.31 69 THR A O 1
ATOM 523 N N . TYR A 1 70 ? 0.509 -6.708 -8.676 1.00 88.88 70 TYR A N 1
ATOM 524 C CA . TYR A 1 70 ? 1.087 -8.037 -8.482 1.00 88.88 70 TYR A CA 1
ATOM 525 C C . TYR A 1 70 ? 0.766 -8.993 -9.645 1.00 88.88 70 TYR A C 1
ATOM 527 O O . TYR A 1 70 ? 1.664 -9.646 -10.185 1.00 88.88 70 TYR A O 1
ATOM 535 N N . LYS A 1 71 ? -0.497 -9.048 -10.089 1.00 86.12 71 LYS A N 1
ATOM 536 C CA . LYS A 1 71 ? -0.921 -9.857 -11.248 1.00 86.12 71 LYS A CA 1
ATOM 537 C C . LYS A 1 71 ? -0.204 -9.443 -12.535 1.00 86.12 71 LYS A C 1
ATOM 539 O O . LYS A 1 71 ? 0.148 -10.301 -13.338 1.00 86.12 71 LYS A O 1
ATOM 544 N N . MET A 1 72 ? 0.031 -8.149 -12.735 1.00 81.81 72 MET A N 1
ATOM 545 C CA . MET A 1 72 ? 0.797 -7.640 -13.872 1.00 81.81 72 MET A CA 1
ATOM 546 C C . MET A 1 72 ? 2.267 -8.072 -13.783 1.00 81.81 72 MET A C 1
ATOM 548 O O . MET A 1 72 ? 2.796 -8.663 -14.722 1.00 81.81 72 MET A O 1
ATOM 552 N N . LEU A 1 73 ? 2.925 -7.837 -12.643 1.00 83.62 73 LEU A N 1
ATOM 553 C CA . LEU A 1 73 ? 4.358 -8.099 -12.480 1.00 83.62 73 LEU A CA 1
ATOM 554 C C . LEU A 1 73 ? 4.718 -9.590 -12.549 1.00 83.62 73 LEU A C 1
ATOM 556 O O . LEU A 1 73 ? 5.837 -9.922 -12.955 1.00 83.62 73 LEU A O 1
ATOM 560 N N . THR A 1 74 ? 3.790 -10.480 -12.189 1.00 83.19 74 THR A N 1
ATOM 561 C CA . THR A 1 74 ? 3.967 -11.944 -12.239 1.00 83.19 74 THR A CA 1
ATOM 562 C C . THR A 1 74 ? 3.832 -12.535 -13.644 1.00 83.19 74 THR A C 1
ATOM 564 O O . THR A 1 74 ? 4.389 -13.599 -13.911 1.00 83.19 74 THR A O 1
ATOM 567 N N . ARG A 1 75 ? 3.159 -11.858 -14.584 1.00 75.06 75 ARG A N 1
ATOM 568 C CA . ARG A 1 75 ? 3.005 -12.358 -15.961 1.00 75.06 75 ARG A CA 1
ATOM 569 C C . ARG A 1 75 ? 4.334 -12.319 -16.703 1.00 75.06 75 ARG A C 1
ATOM 571 O O . ARG A 1 75 ? 4.885 -11.256 -16.959 1.00 75.06 75 ARG A O 1
ATOM 578 N N . ILE A 1 76 ? 4.876 -13.482 -17.056 1.00 65.25 76 ILE A N 1
ATOM 579 C CA . ILE A 1 76 ? 6.201 -13.592 -17.690 1.00 65.25 76 ILE A CA 1
ATOM 580 C C . ILE A 1 76 ? 6.216 -12.950 -19.085 1.00 65.25 76 ILE A C 1
ATOM 582 O O . ILE A 1 76 ? 7.212 -12.320 -19.436 1.00 65.25 76 ILE A O 1
ATOM 586 N N . ARG A 1 77 ? 5.119 -13.062 -19.847 1.00 64.62 77 ARG A N 1
ATOM 587 C CA . ARG A 1 77 ? 4.990 -12.547 -21.219 1.00 64.62 77 ARG A CA 1
ATOM 588 C C . ARG A 1 77 ? 3.851 -11.521 -21.321 1.00 64.62 77 ARG A C 1
ATOM 590 O O . ARG A 1 77 ? 2.847 -11.700 -20.623 1.00 64.62 77 ARG A O 1
ATOM 597 N N . PRO A 1 78 ? 3.975 -10.494 -22.184 1.00 61.47 78 PRO A N 1
ATOM 598 C CA . PRO A 1 78 ? 2.853 -9.624 -22.516 1.00 61.47 78 PRO A CA 1
ATOM 599 C C . PRO A 1 78 ? 1.685 -10.462 -23.066 1.00 61.47 78 PRO A C 1
ATOM 601 O O . PRO A 1 78 ? 1.925 -11.489 -23.715 1.00 61.47 78 PRO A O 1
ATOM 604 N N . PRO A 1 79 ? 0.425 -10.085 -22.799 1.00 59.97 79 PRO A N 1
ATOM 605 C CA . PRO A 1 79 ? -0.720 -10.748 -23.404 1.00 59.97 79 PRO A CA 1
ATOM 606 C C . PRO A 1 79 ? -0.609 -10.651 -24.931 1.00 59.97 79 PRO A C 1
ATOM 608 O O . PRO A 1 79 ? -0.365 -9.579 -25.473 1.00 59.97 79 PRO A O 1
ATOM 611 N N . LYS A 1 80 ? -0.796 -11.780 -25.624 1.00 55.78 80 LYS A N 1
ATOM 612 C CA . LYS A 1 80 ? -0.694 -11.901 -27.092 1.00 55.78 80 LYS A CA 1
ATOM 613 C C . LYS A 1 80 ? -1.717 -11.054 -27.876 1.00 55.78 80 LYS A C 1
ATOM 615 O O . LYS A 1 80 ? -1.758 -11.164 -29.086 1.00 55.78 80 LYS A O 1
ATOM 620 N N . SER A 1 81 ? -2.563 -10.269 -27.211 1.00 52.38 81 SER A N 1
ATOM 621 C CA . SER A 1 81 ? -3.713 -9.582 -27.809 1.00 52.38 81 SER A CA 1
ATOM 622 C C . SER A 1 81 ? -3.529 -8.075 -28.002 1.00 52.38 81 SER A C 1
ATOM 624 O O . SER A 1 81 ? -4.461 -7.421 -28.450 1.00 52.38 81 SER A O 1
ATOM 626 N N . VAL A 1 82 ? -2.369 -7.497 -27.668 1.00 52.25 82 VAL A N 1
ATOM 627 C CA . VAL A 1 82 ? -2.095 -6.077 -27.988 1.00 52.25 82 VAL A CA 1
ATOM 628 C C . VAL A 1 82 ? -1.507 -5.904 -29.395 1.00 52.25 82 VAL A C 1
ATOM 630 O O . VAL A 1 82 ? -1.213 -4.788 -29.802 1.00 52.25 82 VAL A O 1
ATOM 633 N N . SER A 1 83 ? -1.337 -6.998 -30.146 1.00 49.31 83 SER A N 1
ATOM 634 C CA . SER A 1 83 ? -0.796 -6.968 -31.506 1.00 49.31 83 SER A CA 1
ATOM 635 C C . SER A 1 83 ? -1.817 -6.694 -32.607 1.00 49.31 83 SER A C 1
ATOM 637 O O . SER A 1 83 ? -1.364 -6.437 -33.715 1.00 49.31 83 SER A O 1
ATOM 639 N N . ASP A 1 84 ? -3.136 -6.710 -32.358 1.00 51.19 84 ASP A N 1
ATOM 640 C CA . ASP A 1 84 ? -4.067 -6.896 -33.488 1.00 51.19 84 ASP A CA 1
ATOM 641 C C . ASP A 1 84 ? -5.180 -5.870 -33.733 1.00 51.19 84 ASP A C 1
ATOM 643 O O . ASP A 1 84 ? -5.828 -6.009 -34.759 1.00 51.19 84 ASP A O 1
ATOM 647 N N . GLU A 1 85 ? -5.386 -4.795 -32.955 1.00 49.03 85 GLU A N 1
ATOM 648 C CA . GLU A 1 85 ? -6.419 -3.802 -33.361 1.00 49.03 85 GLU A CA 1
ATOM 649 C C . GLU A 1 85 ? -6.086 -2.314 -33.192 1.00 49.03 85 GLU A C 1
ATOM 651 O O . GLU A 1 85 ? -6.865 -1.473 -33.628 1.00 49.03 85 GLU A O 1
ATOM 656 N N . HIS A 1 86 ? -4.931 -1.937 -32.640 1.00 47.50 86 HIS A N 1
ATOM 657 C CA . HIS A 1 86 ? -4.472 -0.539 -32.660 1.00 47.50 86 HIS A CA 1
ATOM 658 C C . HIS A 1 86 ? -3.012 -0.485 -33.103 1.00 47.50 86 HIS A C 1
ATOM 660 O O . HIS A 1 86 ? -2.086 -0.313 -32.315 1.00 47.50 86 HIS A O 1
ATOM 666 N N . SER A 1 87 ? -2.817 -0.645 -34.409 1.00 47.00 87 SER A N 1
ATOM 667 C CA . SER A 1 87 ? -1.576 -0.382 -35.132 1.00 47.00 87 SER A CA 1
ATOM 668 C C . SER A 1 87 ? -1.236 1.118 -35.143 1.00 47.00 87 SER A C 1
ATOM 670 O O . SER A 1 87 ? -1.180 1.757 -36.190 1.00 47.00 87 SER A O 1
ATOM 672 N N . SER A 1 88 ? -0.995 1.687 -33.965 1.00 53.97 88 SER A N 1
ATOM 673 C CA . SER A 1 88 ? -0.161 2.870 -33.770 1.00 53.97 88 SER A CA 1
ATOM 674 C C . SER A 1 88 ? 0.963 2.423 -32.843 1.00 53.97 88 SER A C 1
ATOM 676 O O . SER A 1 88 ? 0.699 2.127 -31.680 1.00 53.97 88 SER A O 1
ATOM 678 N N . GLY A 1 89 ? 2.177 2.261 -33.379 1.00 64.44 89 GLY A N 1
ATOM 679 C CA . GLY A 1 89 ? 3.313 1.661 -32.672 1.00 64.44 89 GLY A CA 1
ATOM 680 C C . GLY A 1 89 ? 3.475 2.178 -31.239 1.00 64.44 89 GLY A C 1
ATOM 681 O O . GLY A 1 89 ? 3.324 3.373 -30.994 1.00 64.44 89 GLY A O 1
ATOM 682 N N . GLY A 1 90 ? 3.750 1.262 -30.304 1.00 76.75 90 GLY A N 1
ATOM 683 C CA . GLY A 1 90 ? 3.898 1.576 -28.882 1.00 76.75 90 GLY A CA 1
ATOM 684 C C . GLY A 1 90 ? 4.888 2.715 -28.617 1.00 76.75 90 GLY A C 1
ATOM 685 O O . GLY A 1 90 ? 5.798 2.990 -29.406 1.00 76.75 90 GLY A O 1
ATOM 686 N N . TYR A 1 91 ? 4.721 3.386 -27.482 1.00 89.19 91 TYR A N 1
ATOM 687 C CA . TYR A 1 91 ? 5.585 4.486 -27.078 1.00 89.19 91 TYR A CA 1
ATOM 688 C C . TYR A 1 91 ? 7.001 3.991 -26.775 1.00 89.19 91 TYR A C 1
ATOM 690 O O . TYR A 1 91 ? 7.220 2.877 -26.295 1.00 89.19 91 TYR A O 1
ATOM 698 N N . ARG A 1 92 ? 7.985 4.860 -27.018 1.00 93.62 92 ARG A N 1
ATOM 699 C CA . ARG A 1 92 ? 9.361 4.671 -26.554 1.00 93.62 92 ARG A CA 1
ATOM 700 C C . ARG A 1 92 ? 9.575 5.552 -25.334 1.00 93.62 92 ARG A C 1
ATOM 702 O O . ARG A 1 92 ? 9.479 6.771 -25.427 1.00 93.62 92 ARG A O 1
ATOM 709 N N . LEU A 1 93 ? 9.849 4.926 -24.200 1.00 95.50 93 LEU A N 1
ATOM 710 C CA . LEU A 1 93 ? 10.054 5.585 -22.915 1.00 95.50 93 LEU A CA 1
ATOM 711 C C . LEU A 1 93 ? 11.507 5.393 -22.482 1.00 95.50 93 LEU A C 1
ATOM 713 O O . LEU A 1 93 ? 12.064 4.314 -22.661 1.00 95.50 93 LEU A O 1
ATOM 717 N N . ALA A 1 94 ? 12.125 6.415 -21.898 1.00 95.94 94 ALA A N 1
ATOM 718 C CA . ALA A 1 94 ? 13.451 6.306 -21.298 1.00 95.94 94 ALA A CA 1
ATOM 719 C C . ALA A 1 94 ? 13.349 6.337 -19.769 1.00 95.94 94 ALA A C 1
ATOM 721 O O . ALA A 1 94 ? 12.470 7.002 -19.218 1.00 95.94 94 ALA A O 1
ATOM 722 N N . VAL A 1 95 ? 14.238 5.621 -19.084 1.00 96.38 95 VAL A N 1
ATOM 723 C CA . VAL A 1 95 ? 14.363 5.643 -17.623 1.00 96.38 95 VAL A CA 1
ATOM 724 C C . VAL A 1 95 ? 15.814 5.885 -17.232 1.00 96.38 95 VAL A C 1
ATOM 726 O O . VAL A 1 95 ? 16.723 5.281 -17.799 1.00 96.38 95 VAL A O 1
ATOM 729 N N . MET A 1 96 ? 16.015 6.775 -16.263 1.00 95.81 96 MET A N 1
ATOM 730 C CA . MET A 1 96 ? 17.323 7.133 -15.723 1.00 95.81 96 MET A CA 1
ATOM 731 C C . MET A 1 96 ? 17.232 7.317 -14.209 1.00 95.81 96 MET A C 1
ATOM 733 O O . MET A 1 96 ? 16.163 7.634 -13.678 1.00 95.81 96 MET A O 1
ATOM 737 N N . HIS A 1 97 ? 18.357 7.154 -13.521 1.00 95.19 97 HIS A N 1
ATOM 738 C CA . HIS A 1 97 ? 18.503 7.568 -12.130 1.00 95.19 97 HIS A CA 1
ATOM 739 C C . HIS A 1 97 ? 19.164 8.944 -12.069 1.00 95.19 97 HIS A C 1
ATOM 741 O O . HIS A 1 97 ? 20.115 9.209 -12.796 1.00 95.19 97 HIS A O 1
ATOM 747 N N . ALA A 1 98 ? 18.652 9.818 -11.203 1.00 93.81 98 ALA A N 1
ATOM 748 C CA . ALA A 1 98 ? 19.222 11.134 -10.949 1.00 93.81 98 ALA A CA 1
ATOM 749 C C . ALA A 1 98 ? 19.390 11.326 -9.437 1.00 93.81 98 ALA A C 1
ATOM 751 O O . ALA A 1 98 ? 18.419 11.211 -8.687 1.00 93.81 98 ALA A O 1
ATOM 752 N N . GLY A 1 99 ? 20.618 11.617 -9.003 1.00 92.06 99 GLY A N 1
ATOM 753 C CA . GLY A 1 99 ? 20.974 11.806 -7.596 1.00 92.06 99 GLY A CA 1
ATOM 754 C C . GLY A 1 99 ? 21.630 10.587 -6.940 1.00 92.06 99 GLY A C 1
ATOM 755 O O . GLY A 1 99 ? 22.005 9.620 -7.601 1.00 92.06 99 GLY A O 1
ATOM 756 N N . ALA A 1 100 ? 21.798 10.664 -5.617 1.00 94.12 100 ALA A N 1
ATOM 757 C CA . ALA A 1 100 ? 22.470 9.636 -4.827 1.00 94.12 100 ALA A CA 1
ATOM 758 C C . ALA A 1 100 ? 21.679 8.312 -4.800 1.00 94.12 100 ALA A C 1
ATOM 760 O O . ALA A 1 100 ? 20.444 8.336 -4.806 1.00 94.12 100 ALA A O 1
ATOM 761 N N . PRO A 1 101 ? 22.359 7.155 -4.716 1.00 93.62 101 PRO A N 1
ATOM 762 C CA . PRO A 1 101 ? 21.698 5.856 -4.687 1.00 93.62 101 PRO A CA 1
ATOM 763 C C . PRO A 1 101 ? 20.808 5.707 -3.448 1.00 93.62 101 PRO A C 1
ATOM 765 O O . PRO A 1 101 ? 21.201 6.055 -2.334 1.00 93.62 101 PRO A O 1
ATOM 768 N N . CYS A 1 102 ? 19.616 5.134 -3.626 1.00 96.06 102 CYS A N 1
ATOM 769 C CA . CYS A 1 102 ? 18.723 4.802 -2.520 1.00 96.06 102 CYS A CA 1
ATOM 770 C C . CYS A 1 102 ? 18.077 3.423 -2.685 1.00 96.06 102 CYS A C 1
ATOM 772 O O . CYS A 1 102 ? 17.966 2.864 -3.784 1.00 96.06 102 CYS A O 1
ATOM 774 N N . CYS A 1 103 ? 17.651 2.843 -1.563 1.00 96.62 103 CYS A N 1
ATOM 775 C CA . CYS A 1 103 ? 16.941 1.576 -1.586 1.00 96.62 103 CYS A CA 1
ATOM 776 C C . CYS A 1 103 ? 15.601 1.730 -2.329 1.00 96.62 103 CYS A C 1
ATOM 778 O O . CYS A 1 103 ? 14.890 2.720 -2.188 1.00 96.62 103 CYS A O 1
ATOM 780 N N . GLY A 1 104 ? 15.261 0.743 -3.159 1.00 96.12 104 GLY A N 1
ATOM 781 C CA . GLY A 1 104 ? 14.021 0.744 -3.941 1.00 96.12 104 GLY A CA 1
ATOM 782 C C . GLY A 1 104 ? 14.140 1.295 -5.365 1.00 96.12 104 GLY A C 1
ATOM 783 O O . GLY A 1 104 ? 13.269 0.984 -6.174 1.00 96.12 104 GLY A O 1
ATOM 784 N N . MET A 1 105 ? 15.228 1.989 -5.725 1.00 96.31 105 MET A N 1
ATOM 785 C CA . MET A 1 105 ? 15.466 2.477 -7.097 1.00 96.31 105 MET A CA 1
ATOM 786 C C . MET A 1 105 ? 15.332 1.367 -8.151 1.00 96.31 105 MET A C 1
ATOM 788 O O . MET A 1 105 ? 14.505 1.459 -9.059 1.00 96.31 105 MET A O 1
ATOM 792 N N . ASN A 1 106 ? 16.054 0.258 -7.969 1.00 94.75 106 ASN A N 1
ATOM 793 C CA . ASN A 1 106 ? 16.005 -0.881 -8.893 1.00 94.75 106 ASN A CA 1
ATOM 794 C C . ASN A 1 106 ? 14.621 -1.547 -8.931 1.00 94.75 106 ASN A C 1
ATOM 796 O O . ASN A 1 106 ? 14.175 -2.011 -9.980 1.00 94.75 106 ASN A O 1
ATOM 800 N N . ALA A 1 107 ? 13.914 -1.590 -7.796 1.00 94.06 107 ALA A N 1
ATOM 801 C CA . ALA A 1 107 ? 12.564 -2.144 -7.731 1.00 94.06 107 ALA A CA 1
ATOM 802 C C . ALA A 1 107 ? 11.556 -1.264 -8.490 1.00 94.06 107 ALA A C 1
ATOM 804 O O . ALA A 1 107 ? 10.683 -1.795 -9.185 1.00 94.06 107 ALA A O 1
ATOM 805 N N . ALA A 1 108 ? 11.706 0.062 -8.410 1.00 94.62 108 ALA A N 1
ATOM 806 C CA . ALA A 1 108 ? 10.913 1.020 -9.170 1.00 94.62 108 ALA A CA 1
ATOM 807 C C . ALA A 1 108 ? 11.167 0.876 -10.677 1.00 94.62 108 ALA A C 1
ATOM 809 O O . ALA A 1 108 ? 10.212 0.696 -11.432 1.00 94.62 108 ALA A O 1
ATOM 810 N N . VAL A 1 109 ? 12.436 0.833 -11.107 1.00 95.38 109 VAL A N 1
ATOM 811 C CA . VAL A 1 109 ? 12.801 0.633 -12.522 1.00 95.38 109 VAL A CA 1
ATOM 812 C C . VAL A 1 109 ? 12.281 -0.700 -13.041 1.00 95.38 109 VAL A C 1
ATOM 814 O O . VAL A 1 109 ? 11.634 -0.738 -14.083 1.00 95.38 109 VAL A O 1
ATOM 817 N N . ARG A 1 110 ? 12.468 -1.796 -12.295 1.00 92.62 110 ARG A N 1
ATOM 818 C CA . ARG A 1 110 ? 11.932 -3.110 -12.674 1.00 92.62 110 ARG A CA 1
ATOM 819 C C . ARG A 1 110 ? 10.414 -3.073 -12.847 1.00 92.62 110 ARG A C 1
ATOM 821 O O . ARG A 1 110 ? 9.898 -3.653 -13.799 1.00 92.62 110 ARG A O 1
ATOM 828 N N . SER A 1 111 ? 9.700 -2.422 -11.930 1.00 91.56 111 SER A N 1
ATOM 829 C CA . SER A 1 111 ? 8.237 -2.329 -11.986 1.00 91.56 111 SER A CA 1
ATOM 830 C C . SER A 1 111 ? 7.773 -1.484 -13.174 1.00 91.56 111 SER A C 1
ATOM 832 O O . SER A 1 111 ? 6.854 -1.887 -13.885 1.00 91.56 111 SER A O 1
ATOM 834 N N . PHE A 1 112 ? 8.456 -0.367 -13.435 1.00 92.56 112 PHE A N 1
ATOM 835 C CA . PHE A 1 112 ? 8.225 0.492 -14.593 1.00 92.56 112 PHE A CA 1
ATOM 836 C C . PHE A 1 112 ? 8.451 -0.260 -15.911 1.00 92.56 112 PHE A C 1
ATOM 838 O O . PHE A 1 112 ? 7.521 -0.400 -16.700 1.00 92.56 112 PHE A O 1
ATOM 845 N N . VAL A 1 113 ? 9.641 -0.835 -16.103 1.00 91.62 113 VAL A N 1
ATOM 846 C CA . VAL A 1 113 ? 10.031 -1.604 -17.299 1.00 91.62 113 VAL A CA 1
ATOM 847 C C . VAL A 1 113 ? 9.018 -2.707 -17.606 1.00 91.62 113 VAL A C 1
ATOM 849 O O . VAL A 1 113 ? 8.596 -2.873 -18.748 1.00 91.62 113 VAL A O 1
ATOM 852 N N . ARG A 1 114 ? 8.580 -3.449 -16.584 1.00 88.31 114 ARG A N 1
ATOM 853 C CA . ARG A 1 114 ? 7.609 -4.539 -16.753 1.00 88.31 114 ARG A CA 1
ATOM 854 C C . ARG A 1 114 ? 6.229 -4.033 -17.165 1.00 88.31 114 ARG A C 1
ATOM 856 O O . ARG A 1 114 ? 5.589 -4.691 -17.977 1.00 88.31 114 ARG A O 1
ATOM 863 N N . ASN A 1 115 ? 5.791 -2.888 -16.646 1.00 86.44 115 ASN A N 1
ATOM 864 C CA . ASN A 1 115 ? 4.521 -2.269 -17.025 1.00 86.44 115 ASN A CA 1
ATOM 865 C C . ASN A 1 115 ? 4.557 -1.754 -18.476 1.00 86.44 115 ASN A C 1
ATOM 867 O O . ASN A 1 115 ? 3.653 -2.040 -19.255 1.00 86.44 115 ASN A O 1
ATOM 871 N N . VAL A 1 116 ? 5.651 -1.094 -18.864 1.00 87.69 116 VAL A N 1
ATOM 872 C CA . VAL A 1 116 ? 5.890 -0.616 -20.237 1.00 87.69 116 VAL A CA 1
ATOM 873 C C . VAL A 1 116 ? 5.854 -1.782 -21.233 1.00 87.69 116 VAL A C 1
ATOM 875 O O . VAL A 1 116 ? 5.048 -1.784 -22.159 1.00 87.69 116 VAL A O 1
ATOM 878 N N . ILE A 1 117 ? 6.620 -2.846 -20.973 1.00 84.81 117 ILE A N 1
ATOM 879 C CA . ILE A 1 117 ? 6.623 -4.052 -21.819 1.00 84.81 117 ILE A CA 1
ATOM 880 C C . ILE A 1 117 ? 5.240 -4.717 -21.859 1.00 84.81 117 ILE A C 1
ATOM 882 O O . ILE A 1 117 ? 4.815 -5.209 -22.902 1.00 84.81 117 ILE A O 1
ATOM 886 N N . PHE A 1 118 ? 4.520 -4.744 -20.734 1.00 79.88 118 PHE A N 1
ATOM 887 C CA . PHE A 1 118 ? 3.177 -5.323 -20.665 1.00 79.88 118 PHE A CA 1
ATOM 888 C C . PHE A 1 118 ? 2.167 -4.577 -21.550 1.00 79.88 118 PHE A C 1
ATOM 890 O O . PHE A 1 118 ? 1.280 -5.216 -22.114 1.00 79.88 118 PHE A O 1
ATOM 897 N N . ARG A 1 119 ? 2.317 -3.255 -21.698 1.00 80.44 119 ARG A N 1
ATOM 898 C CA . ARG A 1 119 ? 1.504 -2.415 -22.591 1.00 80.44 119 ARG A CA 1
ATOM 899 C C . ARG A 1 119 ? 1.871 -2.555 -24.074 1.00 80.44 119 ARG A C 1
ATOM 901 O O . ARG A 1 119 ? 1.110 -2.088 -24.910 1.00 80.44 119 ARG A O 1
ATOM 908 N N . GLY A 1 120 ? 2.995 -3.201 -24.397 1.00 79.88 120 GLY A N 1
ATOM 909 C CA . GLY A 1 120 ? 3.540 -3.260 -25.759 1.00 79.88 120 GLY A CA 1
ATOM 910 C C . GLY A 1 120 ? 4.447 -2.076 -26.116 1.00 79.88 120 GLY A C 1
ATOM 911 O O . GLY A 1 120 ? 4.820 -1.914 -27.274 1.00 79.88 120 GLY A O 1
ATOM 912 N N . ASP A 1 121 ? 4.817 -1.264 -25.126 1.00 87.19 121 ASP A N 1
ATOM 913 C CA . ASP A 1 121 ? 5.715 -0.123 -25.276 1.00 87.19 121 ASP A CA 1
ATOM 914 C C . ASP A 1 121 ? 7.191 -0.573 -25.140 1.00 87.19 121 ASP A C 1
ATOM 916 O O . ASP A 1 121 ? 7.506 -1.636 -24.594 1.00 87.19 121 ASP A O 1
ATOM 920 N N . THR A 1 122 ? 8.128 0.246 -25.623 1.00 89.94 122 THR A N 1
ATOM 921 C CA . THR A 1 122 ? 9.577 -0.005 -25.518 1.00 89.94 122 THR A CA 1
ATOM 922 C C . THR A 1 122 ? 10.200 0.878 -24.445 1.00 89.94 122 THR A C 1
ATOM 924 O O . THR A 1 122 ? 9.912 2.071 -24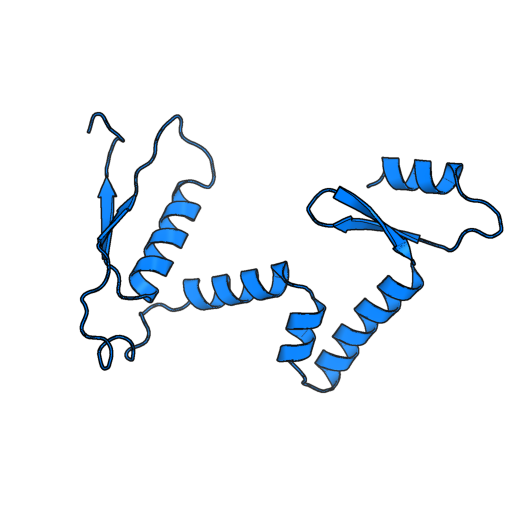.377 1.00 89.94 122 THR A O 1
ATOM 927 N N . VAL A 1 123 ? 11.113 0.319 -23.648 1.00 94.00 123 VAL A N 1
ATOM 928 C CA . VAL A 1 123 ? 11.878 1.065 -22.640 1.00 94.00 123 VAL A CA 1
ATOM 929 C C . VAL A 1 123 ? 13.368 1.110 -22.977 1.00 94.00 123 VAL A C 1
ATOM 931 O O . VAL A 1 123 ? 13.947 0.102 -23.376 1.00 94.00 123 VAL A O 1
ATOM 934 N N . LEU A 1 124 ? 13.983 2.278 -22.803 1.00 95.94 124 LEU A N 1
ATOM 935 C CA . LEU A 1 124 ? 15.416 2.525 -22.951 1.00 95.94 124 LEU A CA 1
ATOM 936 C C . LEU A 1 124 ? 16.006 2.892 -21.584 1.00 95.94 124 LEU A C 1
ATOM 938 O O . LEU A 1 124 ? 15.457 3.739 -20.882 1.00 95.94 124 LEU A O 1
ATOM 942 N N . GLY A 1 125 ? 17.110 2.255 -21.197 1.00 95.50 125 GLY A N 1
ATOM 943 C CA . GLY A 1 125 ? 17.859 2.619 -19.994 1.00 95.50 125 GLY A CA 1
ATOM 944 C C . GLY A 1 125 ? 18.932 3.651 -20.322 1.00 95.50 125 GLY A C 1
ATOM 945 O O . GLY A 1 125 ? 19.741 3.416 -21.216 1.00 95.50 125 GLY A O 1
ATOM 946 N N . ILE A 1 126 ? 18.933 4.777 -19.612 1.00 95.56 126 ILE A N 1
ATOM 947 C CA . ILE A 1 126 ? 20.023 5.756 -19.646 1.00 95.56 126 ILE A CA 1
ATOM 948 C C . ILE A 1 126 ? 20.937 5.442 -18.462 1.00 95.56 126 ILE A C 1
ATOM 950 O O . ILE A 1 126 ? 20.500 5.462 -17.307 1.00 95.56 126 ILE A O 1
ATOM 954 N N . HIS A 1 127 ? 22.182 5.097 -18.771 1.00 93.00 127 HIS A N 1
ATOM 955 C CA . HIS A 1 127 ? 23.202 4.756 -17.786 1.00 93.00 127 HIS A CA 1
ATOM 956 C C . HIS A 1 127 ? 23.917 6.019 -17.294 1.00 93.00 127 HIS A C 1
ATOM 958 O O . HIS A 1 127 ? 23.941 7.013 -18.007 1.00 93.00 127 HIS A O 1
ATOM 964 N N . GLU A 1 128 ? 24.403 5.985 -16.048 1.00 90.25 128 GLU A N 1
ATOM 965 C CA . GLU A 1 128 ? 25.171 7.068 -15.399 1.00 90.25 128 GLU A CA 1
ATOM 966 C C . GLU A 1 128 ? 24.528 8.477 -15.415 1.00 90.25 128 GLU A C 1
ATOM 968 O O . GLU A 1 128 ? 25.182 9.496 -15.207 1.00 90.25 128 GLU A O 1
ATOM 973 N N . GLY A 1 129 ? 23.203 8.558 -15.569 1.00 88.88 129 GLY A N 1
ATOM 974 C CA . GLY A 1 129 ? 22.461 9.812 -15.435 1.00 88.88 129 GLY A CA 1
ATOM 975 C C . GLY A 1 129 ? 22.611 10.737 -16.645 1.00 88.88 129 GLY A C 1
ATOM 976 O O . GLY A 1 129 ? 22.480 10.301 -17.783 1.00 88.88 129 GLY A O 1
ATOM 977 N N . ILE A 1 130 ? 22.769 12.040 -16.394 1.00 90.62 130 ILE A N 1
ATOM 978 C CA . ILE A 1 130 ? 22.808 13.066 -17.453 1.00 90.62 130 ILE A CA 1
ATOM 979 C C . ILE A 1 130 ? 24.204 13.167 -18.082 1.00 90.62 130 ILE A C 1
ATOM 981 O O . ILE A 1 130 ? 24.305 13.449 -19.275 1.00 90.62 130 ILE A O 1
ATOM 985 N N . ASP A 1 131 ? 25.253 12.935 -17.292 1.00 89.25 131 ASP A N 1
ATOM 986 C CA . ASP A 1 131 ? 26.643 13.110 -17.726 1.00 89.25 131 ASP A CA 1
ATOM 987 C C . ASP A 1 131 ? 27.133 11.953 -18.618 1.00 89.25 131 ASP A C 1
ATOM 989 O O . ASP A 1 131 ? 27.971 12.182 -19.494 1.00 89.25 131 ASP A O 1
ATOM 993 N N . GLY A 1 132 ? 26.526 10.765 -18.472 1.00 79.69 132 GLY A N 1
ATOM 994 C CA . GLY A 1 132 ? 26.713 9.603 -19.351 1.00 79.69 132 GLY A CA 1
ATOM 995 C C . GLY A 1 132 ? 27.750 8.587 -18.892 1.00 79.69 132 GLY A C 1
ATOM 996 O O . GLY A 1 132 ? 28.793 8.980 -18.327 1.00 79.69 132 GLY A O 1
#

Organism: NCBI:txid1979941

InterPro domains:
  IPR000023 Phosphofructokinase domain [PF00365] (92-132)
  IPR022953 ATP-dependent 6-phosphofructokinase [PR00476] (95-114)
  IPR022953 ATP-dependent 6-phosphofructokinase [PR00476] (120-132)
  IPR035966 Phosphofructokinase superfamily [G3DSA:3.40.50.460] (50-70)
  IPR035966 Phosphofructokinase superfamily [SSF53784] (24-132)